Protein AF-A0A6L9ZGD5-F1 (afdb_monomer)

Secondary structure (DSSP, 8-state):
----TTS-----HHHHTTT---TTTTT-STT-----HHHHHHHHHHHH-TTT--------TT-------S-HHHHHHHHHHHHHHHTT-

Solvent-accessible surface area (backbone atoms only — not comparable to full-atom values): 6014 Å² total; per-residue (Å²): 134,91,70,71,90,87,56,94,80,84,80,62,60,80,67,48,63,75,71,56,85,59,59,66,32,71,32,73,45,87,97,40,76,49,47,66,53,66,56,58,51,49,52,50,41,27,70,77,33,65,92,76,44,76,87,82,91,78,90,68,94,85,78,77,83,86,84,79,67,98,44,70,66,60,48,52,53,48,52,56,60,49,51,61,51,64,78,72,108

Foldseek 3Di:
DPDPPPDPDDDDVVLLVVPDFDVQQVCVDPPRRRNPRVVVSLVVSCVVPVPPRDDDDDDDPDDDDDLDDPDPVVNVVVVVVVVVVVVVD

Mean predicted aligned error: 8.32 Å

Structure (mmCIF, N/CA/C/O backbone):
da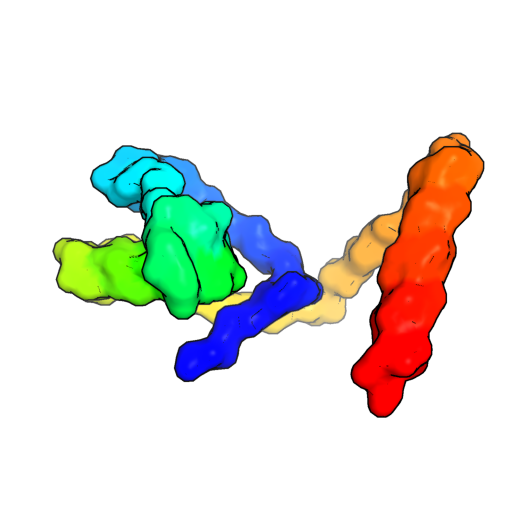ta_AF-A0A6L9ZGD5-F1
#
_entry.id   AF-A0A6L9ZGD5-F1
#
loop_
_atom_site.group_PDB
_atom_site.id
_atom_site.type_symbol
_atom_site.label_atom_id
_atom_site.label_alt_id
_atom_site.label_comp_id
_atom_site.label_asym_id
_atom_site.label_entity_id
_atom_site.label_seq_id
_atom_site.pdbx_PDB_ins_code
_atom_site.Cartn_x
_atom_site.Cartn_y
_atom_site.Cartn_z
_atom_site.occupancy
_atom_site.B_iso_or_equiv
_atom_site.auth_seq_id
_atom_site.auth_comp_id
_atom_site.auth_asym_id
_atom_site.auth_atom_id
_atom_site.pdbx_PDB_model_num
ATOM 1 N N . MET A 1 1 ? 3.756 -4.767 12.690 1.00 42.44 1 MET A N 1
ATOM 2 C CA . MET A 1 1 ? 2.813 -4.513 11.579 1.00 42.44 1 MET A CA 1
ATOM 3 C C . MET A 1 1 ? 3.386 -5.117 10.310 1.00 42.44 1 MET A C 1
ATOM 5 O O . MET A 1 1 ? 4.424 -4.662 9.853 1.00 42.44 1 MET A O 1
ATOM 9 N N . THR A 1 2 ? 2.767 -6.163 9.76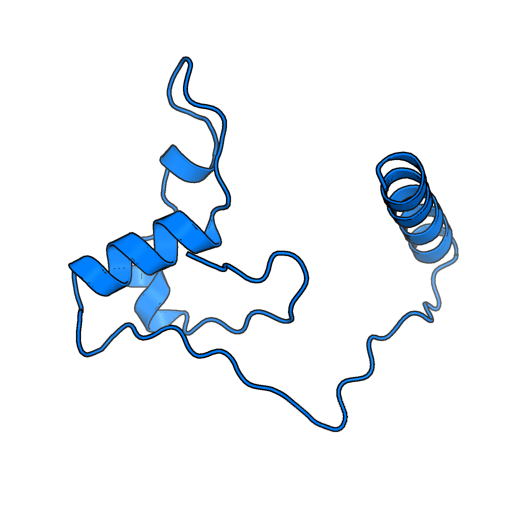9 1.00 43.69 2 THR A N 1
ATOM 10 C CA . THR A 1 2 ? 3.101 -6.710 8.447 1.00 43.69 2 THR A CA 1
ATOM 11 C C . THR A 1 2 ? 2.281 -5.958 7.402 1.00 43.69 2 THR A C 1
ATOM 13 O O . THR A 1 2 ? 1.147 -6.325 7.114 1.00 43.69 2 THR A O 1
ATOM 16 N N . SER A 1 3 ? 2.823 -4.857 6.876 1.00 43.50 3 SER A N 1
ATOM 17 C CA . SER A 1 3 ? 2.213 -4.184 5.726 1.00 43.50 3 SER A CA 1
ATOM 18 C C . SER A 1 3 ? 2.746 -4.815 4.443 1.00 43.50 3 SER A C 1
ATOM 20 O O . SER A 1 3 ? 3.966 -4.902 4.262 1.00 43.50 3 SER A O 1
ATOM 22 N N . PRO A 1 4 ? 1.872 -5.320 3.568 1.00 52.47 4 PRO A N 1
ATOM 23 C CA . PRO A 1 4 ? 2.313 -6.019 2.382 1.00 52.47 4 PRO A CA 1
ATOM 24 C C . PRO A 1 4 ? 2.796 -5.031 1.300 1.00 52.47 4 PRO A C 1
ATOM 26 O O . PRO A 1 4 ? 2.048 -4.512 0.483 1.00 52.47 4 PRO A O 1
ATOM 29 N N . TRP A 1 5 ? 4.108 -4.807 1.286 1.00 49.31 5 TRP A N 1
ATOM 30 C CA . TRP A 1 5 ? 4.842 -3.865 0.424 1.00 49.31 5 TRP A CA 1
ATOM 31 C C . TRP A 1 5 ? 4.775 -4.152 -1.099 1.00 49.31 5 TRP A C 1
ATOM 33 O O . TRP A 1 5 ? 5.044 -3.276 -1.915 1.00 49.31 5 TRP A O 1
ATOM 43 N N . ASN A 1 6 ? 4.395 -5.360 -1.531 1.00 60.53 6 ASN A N 1
ATOM 44 C CA . ASN A 1 6 ? 4.196 -5.710 -2.953 1.00 60.53 6 ASN A CA 1
ATOM 45 C C . ASN A 1 6 ? 2.863 -6.445 -3.182 1.00 60.53 6 ASN A C 1
ATOM 47 O O . ASN A 1 6 ? 2.799 -7.401 -3.955 1.00 60.53 6 ASN A O 1
ATOM 51 N N . THR A 1 7 ? 1.790 -6.046 -2.500 1.00 62.84 7 THR A N 1
ATOM 52 C CA . THR A 1 7 ? 0.451 -6.577 -2.805 1.00 62.84 7 THR A CA 1
ATOM 53 C C . THR A 1 7 ? -0.404 -5.576 -3.551 1.00 62.84 7 THR A C 1
ATOM 55 O O . THR A 1 7 ? -0.200 -4.370 -3.458 1.00 62.84 7 THR A O 1
ATOM 58 N N . LEU A 1 8 ? -1.408 -6.090 -4.259 1.00 76.62 8 LEU A N 1
ATOM 59 C CA . LEU A 1 8 ? -2.520 -5.284 -4.736 1.00 76.62 8 LEU A CA 1
ATOM 60 C C . LEU A 1 8 ? -3.229 -4.666 -3.522 1.00 76.62 8 LEU A C 1
ATOM 62 O O . LEU A 1 8 ? -3.933 -5.367 -2.797 1.00 76.62 8 LEU A O 1
ATOM 66 N N . ALA A 1 9 ? -3.021 -3.372 -3.290 1.00 81.88 9 ALA A N 1
ATOM 67 C CA . ALA A 1 9 ? -3.741 -2.625 -2.271 1.00 81.88 9 ALA A CA 1
ATOM 68 C C . ALA A 1 9 ? -4.992 -1.993 -2.891 1.00 81.88 9 ALA A C 1
ATOM 70 O O . ALA A 1 9 ? -4.913 -1.307 -3.910 1.00 81.88 9 ALA A O 1
ATOM 71 N N . LEU A 1 10 ? -6.148 -2.226 -2.269 1.00 85.19 10 LEU A N 1
ATOM 72 C CA . LEU A 1 10 ? -7.406 -1.575 -2.621 1.00 85.19 10 LEU A CA 1
ATOM 73 C C . LEU A 1 10 ? -7.843 -0.696 -1.458 1.00 85.19 10 LEU A C 1
ATOM 75 O O . LEU A 1 10 ? -7.973 -1.165 -0.327 1.00 85.19 10 LEU A O 1
ATOM 79 N N . TRP A 1 11 ? -8.087 0.574 -1.755 1.00 86.44 11 TRP A N 1
ATOM 80 C CA . TRP A 1 11 ? -8.409 1.578 -0.754 1.00 86.44 11 TRP A CA 1
ATOM 81 C C . TRP A 1 11 ? -9.850 2.049 -0.875 1.00 86.44 11 TRP A C 1
ATOM 83 O O . TRP A 1 11 ? -10.362 2.277 -1.969 1.00 86.44 11 TRP A O 1
ATOM 93 N N . ASN A 1 12 ? -10.494 2.261 0.271 1.00 89.44 12 ASN A N 1
ATOM 94 C CA . ASN A 1 12 ? -11.749 2.996 0.321 1.00 89.44 12 ASN A CA 1
ATOM 95 C C . ASN A 1 12 ? -11.435 4.499 0.377 1.00 89.44 12 ASN A C 1
ATOM 97 O O . ASN A 1 12 ? -11.019 5.006 1.420 1.00 89.44 12 ASN A O 1
ATOM 101 N N . LEU A 1 13 ? -11.637 5.197 -0.742 1.00 89.06 13 LEU A N 1
ATOM 102 C CA . LEU A 1 13 ? -11.293 6.617 -0.874 1.00 89.06 13 LEU A CA 1
ATOM 103 C C . LEU A 1 13 ? -12.069 7.512 0.100 1.00 89.06 13 LEU A C 1
ATOM 105 O O . LEU A 1 13 ? -11.502 8.457 0.636 1.00 89.06 13 LEU A O 1
ATOM 109 N N . SER A 1 14 ? -13.332 7.190 0.398 1.00 90.00 14 SER A N 1
ATOM 110 C CA . SER A 1 14 ? -14.128 7.952 1.368 1.00 90.00 14 SER A CA 1
ATOM 111 C C . SER A 1 14 ? -13.511 7.921 2.766 1.00 90.00 14 SER A C 1
ATOM 113 O O . SER A 1 14 ? -13.553 8.924 3.467 1.00 90.00 14 SER A O 1
ATOM 115 N N . LYS A 1 15 ? -12.904 6.793 3.162 1.00 88.88 15 LYS A N 1
ATOM 116 C CA . LYS A 1 15 ? -12.189 6.674 4.443 1.00 88.88 15 LYS A CA 1
ATOM 117 C C . LYS A 1 15 ? -10.818 7.345 4.399 1.00 88.88 15 LYS A C 1
ATOM 119 O O . LYS A 1 15 ? -10.449 8.009 5.358 1.00 88.88 15 LYS A O 1
ATOM 124 N N . LEU A 1 16 ? -10.083 7.204 3.293 1.00 86.50 16 LEU A N 1
ATOM 125 C CA . LEU A 1 16 ? -8.777 7.856 3.121 1.00 86.50 16 LEU A CA 1
ATOM 126 C C . LEU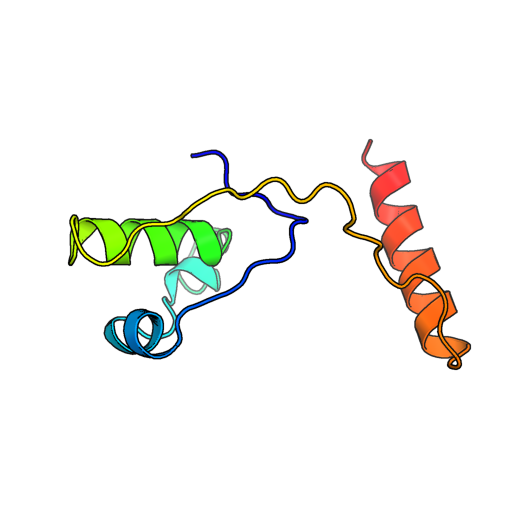 A 1 16 ? -8.871 9.386 3.163 1.00 86.50 16 LEU A C 1
ATOM 128 O O . LEU A 1 16 ? -8.015 10.043 3.752 1.00 86.50 16 LEU A O 1
ATOM 132 N N . ASN A 1 17 ? -9.932 9.952 2.589 1.00 87.00 17 ASN A N 1
ATOM 133 C CA . ASN A 1 17 ? -10.131 11.399 2.545 1.00 87.00 17 ASN A CA 1
ATOM 134 C C . ASN A 1 17 ? -10.328 12.041 3.926 1.00 87.00 17 ASN A C 1
ATOM 136 O O . ASN A 1 17 ? -10.246 13.259 4.027 1.00 87.00 17 ASN A O 1
ATOM 140 N N . ILE A 1 18 ? -10.559 11.256 4.984 1.00 87.50 18 ILE A N 1
ATOM 141 C CA . ILE A 1 18 ? -10.708 11.783 6.346 1.00 87.50 18 ILE A CA 1
ATOM 142 C C . ILE A 1 18 ? -9.388 12.371 6.859 1.00 87.50 18 ILE A C 1
ATOM 144 O O . ILE A 1 18 ? -9.387 13.407 7.517 1.00 87.50 18 ILE A O 1
ATOM 148 N N . THR A 1 19 ? -8.264 11.714 6.568 1.00 84.12 19 THR A N 1
ATOM 149 C CA . THR A 1 19 ? -6.939 12.127 7.058 1.00 84.12 19 THR A CA 1
ATOM 150 C C . THR A 1 19 ? -6.085 12.789 5.984 1.00 84.12 19 THR A C 1
ATOM 152 O O . THR A 1 19 ? -5.104 13.449 6.317 1.00 84.12 19 THR A O 1
ATOM 155 N N . GLY A 1 20 ? -6.431 12.612 4.705 1.00 78.62 20 GLY A N 1
ATOM 156 C CA . GLY A 1 20 ? -5.601 13.069 3.592 1.00 78.62 20 GLY A CA 1
ATOM 157 C C . GLY A 1 20 ? -4.227 12.384 3.570 1.00 78.62 20 GLY A C 1
ATOM 158 O O . GLY A 1 20 ? -4.048 11.305 4.139 1.00 78.62 20 GLY A O 1
ATOM 159 N N . PHE A 1 21 ? -3.255 13.012 2.903 1.00 71.50 21 PHE A N 1
ATOM 160 C CA . PHE A 1 21 ? -1.872 12.528 2.842 1.00 71.50 21 PHE A CA 1
ATOM 161 C C . PHE A 1 21 ? -1.072 12.988 4.064 1.00 71.50 21 PHE A C 1
ATOM 163 O O . PHE A 1 21 ? -0.994 14.181 4.361 1.00 71.50 21 PHE A O 1
ATOM 170 N N . LEU A 1 22 ? -0.443 12.043 4.764 1.00 77.12 22 LEU A N 1
ATOM 171 C CA . LEU A 1 22 ? 0.309 12.328 5.983 1.00 77.12 22 LEU A CA 1
ATOM 172 C C . LEU A 1 22 ? 1.746 12.740 5.657 1.00 77.12 22 LEU A C 1
ATOM 174 O O . LEU A 1 22 ? 2.533 11.922 5.202 1.00 77.12 22 LEU A O 1
ATOM 178 N N . GLY A 1 23 ? 2.146 13.971 5.987 1.00 69.38 23 GLY A N 1
ATOM 179 C CA . GLY A 1 23 ? 3.498 14.476 5.682 1.00 69.38 23 GLY A CA 1
ATOM 180 C C . GLY A 1 23 ? 4.662 13.652 6.267 1.00 69.38 23 GLY A C 1
ATOM 181 O O . GLY A 1 23 ? 5.773 13.695 5.738 1.00 69.38 23 GLY A O 1
ATOM 182 N N . ILE A 1 24 ? 4.412 12.853 7.314 1.00 73.31 24 ILE A N 1
ATOM 183 C CA . ILE A 1 24 ? 5.395 11.924 7.898 1.00 73.31 24 ILE A CA 1
ATOM 184 C C . ILE A 1 24 ? 5.795 10.794 6.936 1.00 73.31 24 ILE A C 1
ATOM 186 O O . ILE A 1 24 ? 6.909 10.281 7.018 1.00 73.31 24 ILE A O 1
ATOM 190 N N . SER A 1 25 ? 4.922 10.411 6.000 1.00 72.00 25 SER A N 1
ATOM 191 C CA . SER A 1 25 ? 5.240 9.372 5.019 1.00 72.00 25 SER A CA 1
ATOM 192 C C . SER A 1 25 ? 6.171 9.871 3.918 1.00 72.00 25 SER A C 1
ATOM 194 O O . SER A 1 25 ? 6.937 9.100 3.352 1.00 72.00 25 SER A O 1
ATOM 196 N N . SER A 1 26 ? 6.185 11.179 3.676 1.00 72.44 26 SER A N 1
ATOM 197 C CA . SER A 1 26 ? 6.994 11.805 2.631 1.00 72.44 26 SER A CA 1
ATOM 198 C C . SER A 1 26 ? 8.411 12.184 3.085 1.00 72.44 26 SER A C 1
ATOM 200 O O . SER A 1 26 ? 9.152 12.785 2.313 1.00 72.44 26 SER A O 1
ATOM 202 N N . GLY A 1 27 ? 8.806 11.858 4.325 1.00 73.81 27 GLY A N 1
ATOM 203 C CA . GLY A 1 27 ? 10.144 12.178 4.848 1.00 73.81 27 GLY A CA 1
ATOM 204 C C . GLY A 1 27 ? 10.406 13.681 4.958 1.00 73.81 27 GLY A C 1
ATOM 205 O O . GLY A 1 27 ? 11.545 14.125 4.864 1.00 73.81 27 GLY A O 1
ATOM 206 N N . LEU A 1 28 ? 9.339 14.470 5.115 1.00 76.88 28 LEU A N 1
ATOM 207 C CA . LEU A 1 28 ? 9.400 15.934 5.195 1.00 76.88 28 LEU A CA 1
ATOM 208 C C . LEU A 1 2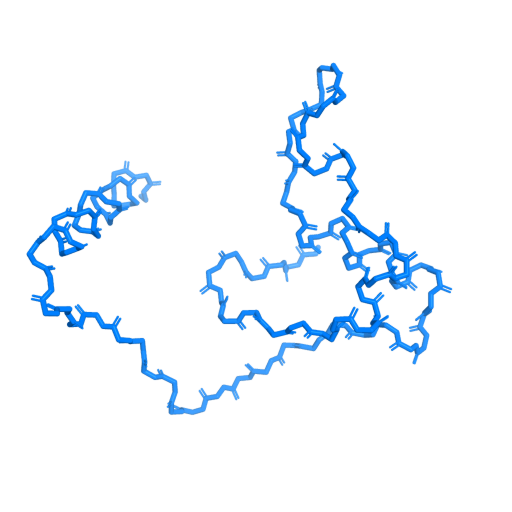8 ? 9.866 16.432 6.569 1.00 76.88 28 LEU A C 1
ATOM 210 O O . LEU A 1 28 ? 10.132 17.619 6.745 1.00 76.88 28 LEU A O 1
ATOM 214 N N . ILE A 1 29 ? 9.949 15.533 7.550 1.00 79.31 29 ILE A N 1
ATOM 215 C CA . ILE A 1 29 ? 10.448 15.831 8.887 1.00 79.31 29 ILE A CA 1
ATOM 216 C C . ILE A 1 29 ? 11.958 15.606 8.879 1.00 79.31 29 ILE A C 1
ATOM 218 O O . ILE A 1 29 ? 12.435 14.524 8.537 1.00 79.31 29 ILE A O 1
ATOM 222 N N . LYS A 1 30 ? 12.708 16.641 9.266 1.00 81.81 30 LYS A N 1
ATOM 223 C CA . LYS A 1 30 ? 14.167 16.588 9.362 1.00 81.81 30 LYS A CA 1
ATOM 224 C C . LYS A 1 30 ? 14.598 15.383 10.210 1.00 81.81 30 LYS A C 1
ATOM 226 O O . LYS A 1 30 ? 14.047 15.161 11.284 1.00 81.81 30 LYS A O 1
ATOM 231 N N . ASP A 1 31 ? 15.565 14.622 9.704 1.00 82.06 31 ASP A N 1
ATOM 232 C CA . ASP A 1 31 ? 16.158 13.441 10.351 1.00 82.06 31 ASP A CA 1
ATOM 233 C C . ASP A 1 31 ? 15.202 12.246 10.558 1.00 82.06 31 ASP A C 1
ATOM 235 O O . ASP A 1 31 ? 15.591 11.231 11.136 1.00 82.06 31 ASP A O 1
ATOM 239 N N . VAL A 1 32 ? 13.977 12.311 10.023 1.00 74.50 32 VAL A N 1
ATOM 240 C CA . VAL A 1 32 ? 13.044 11.182 9.983 1.00 74.50 32 VAL A CA 1
ATOM 241 C C . VAL A 1 32 ? 12.934 10.704 8.535 1.00 74.50 32 VAL A C 1
ATOM 243 O O . VAL A 1 32 ? 12.329 11.391 7.707 1.00 74.50 32 VAL A O 1
ATOM 246 N N . PRO A 1 33 ? 13.507 9.538 8.187 1.00 68.94 33 PRO A N 1
ATOM 247 C CA . PRO A 1 33 ? 13.361 9.006 6.842 1.00 68.94 33 PRO A CA 1
ATOM 248 C C . PRO A 1 33 ? 11.879 8.775 6.538 1.00 68.94 33 PRO A C 1
ATOM 250 O O . PRO A 1 33 ? 11.128 8.295 7.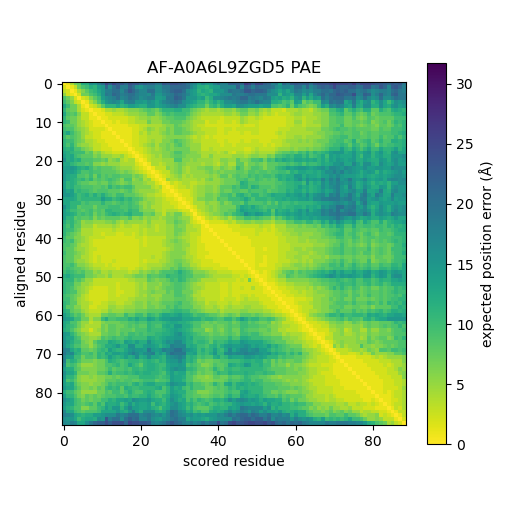390 1.00 68.94 33 PRO A O 1
ATOM 25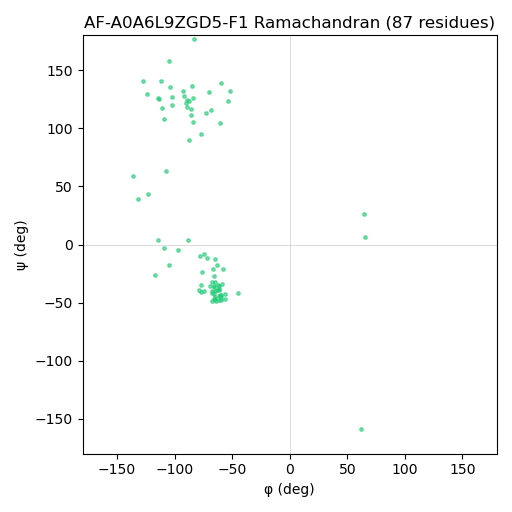3 N N . GLY A 1 34 ? 11.466 9.111 5.314 1.00 69.25 34 GLY A N 1
ATOM 254 C CA . GLY A 1 34 ? 10.110 8.838 4.847 1.00 69.25 34 GLY A CA 1
ATOM 255 C C . GLY A 1 34 ? 9.772 7.360 5.018 1.00 69.25 34 GLY A C 1
ATOM 256 O O . GLY A 1 34 ? 10.508 6.484 4.558 1.00 69.25 34 GLY A O 1
ATOM 257 N N . GLY A 1 35 ? 8.690 7.099 5.747 1.00 68.25 35 GLY A N 1
ATOM 258 C CA . GLY A 1 35 ? 8.196 5.753 6.002 1.00 68.25 35 GLY A CA 1
ATOM 259 C C . GLY A 1 35 ? 7.329 5.215 4.864 1.00 68.25 35 GLY A C 1
ATOM 260 O O . GLY A 1 35 ? 7.011 5.904 3.901 1.00 68.25 35 GLY A O 1
ATOM 261 N N . MET A 1 36 ? 6.896 3.963 5.004 1.00 73.38 36 MET A N 1
ATOM 262 C CA . MET A 1 36 ? 5.879 3.374 4.130 1.00 73.38 36 MET A CA 1
ATOM 263 C C . MET A 1 36 ? 4.526 4.051 4.386 1.00 73.38 36 MET A C 1
ATOM 265 O O . MET A 1 36 ? 3.988 3.941 5.492 1.00 73.38 36 MET A O 1
ATOM 269 N N . GLU A 1 37 ? 3.990 4.745 3.379 1.00 78.50 37 GLU A N 1
ATOM 270 C CA . GLU A 1 37 ? 2.792 5.588 3.507 1.00 78.50 37 GLU A CA 1
ATOM 271 C C . GLU A 1 37 ? 1.566 4.809 3.988 1.00 78.50 37 GLU A C 1
ATOM 273 O O . GLU A 1 37 ? 0.745 5.311 4.757 1.00 78.50 37 GLU A O 1
ATOM 278 N N . GLU A 1 38 ? 1.464 3.548 3.584 1.00 80.12 38 GLU A N 1
ATOM 279 C CA . GLU A 1 38 ? 0.355 2.672 3.923 1.00 80.12 38 GLU A CA 1
ATOM 280 C C . GLU A 1 38 ? 0.288 2.385 5.426 1.00 80.12 38 GLU A C 1
ATOM 282 O O . GLU A 1 38 ? -0.799 2.372 6.002 1.00 80.12 38 GLU A O 1
ATOM 287 N N . VAL A 1 39 ? 1.437 2.188 6.084 1.00 81.56 39 VAL A N 1
ATOM 288 C CA . VAL A 1 39 ? 1.500 1.836 7.514 1.00 81.56 39 VAL A CA 1
ATOM 289 C C . VAL A 1 39 ? 1.014 2.996 8.369 1.00 81.56 39 VAL A C 1
ATOM 291 O O . VAL A 1 39 ? 0.184 2.810 9.258 1.00 81.56 39 VAL A O 1
ATOM 294 N N . THR A 1 40 ? 1.523 4.195 8.095 1.00 84.12 40 THR A N 1
AT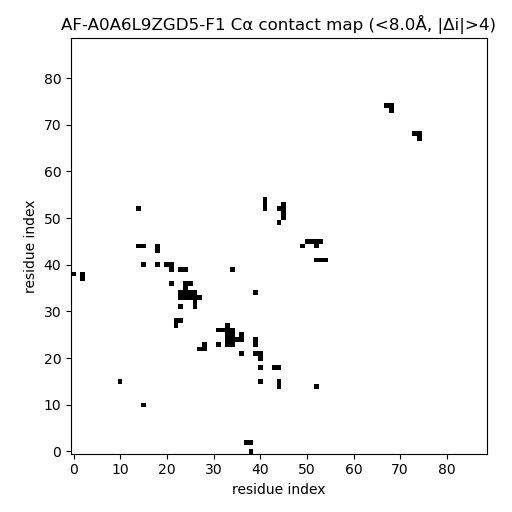OM 295 C CA . THR A 1 40 ? 1.167 5.400 8.848 1.00 84.12 40 THR A CA 1
ATOM 296 C C . THR A 1 40 ? -0.299 5.759 8.628 1.00 84.12 40 THR A C 1
ATOM 298 O O . THR A 1 40 ? -1.011 6.035 9.593 1.00 84.12 40 THR A O 1
ATOM 301 N N . THR A 1 41 ? -0.776 5.661 7.385 1.00 86.25 41 THR A N 1
ATOM 302 C CA . THR A 1 41 ? -2.171 5.938 7.021 1.00 86.25 41 THR A CA 1
ATOM 303 C C . THR A 1 41 ? -3.141 4.962 7.688 1.00 86.25 41 THR A C 1
ATOM 305 O O . THR A 1 41 ? -4.109 5.390 8.318 1.00 86.25 41 THR A O 1
ATOM 308 N N . ILE A 1 42 ? -2.873 3.652 7.612 1.00 87.06 42 ILE A N 1
ATOM 309 C CA . ILE A 1 42 ? -3.707 2.628 8.259 1.00 87.06 42 ILE A CA 1
ATOM 310 C C . ILE A 1 42 ? -3.714 2.824 9.775 1.00 87.06 42 ILE A C 1
ATOM 312 O O . ILE A 1 42 ? -4.787 2.834 10.374 1.00 87.06 42 ILE A O 1
ATOM 316 N N . SER A 1 43 ? -2.540 3.013 10.387 1.00 88.31 43 SER A N 1
ATOM 317 C CA . SER A 1 43 ? -2.418 3.165 11.839 1.00 88.31 43 SER A CA 1
ATOM 318 C C . SER A 1 43 ? -3.218 4.362 12.350 1.00 88.31 43 SER A C 1
ATOM 320 O O . SER A 1 43 ? -3.944 4.236 13.335 1.00 88.31 43 SER A O 1
ATOM 322 N N . LEU A 1 44 ? -3.126 5.511 11.673 1.00 89.56 44 LEU A N 1
ATOM 323 C CA . LEU A 1 44 ? -3.867 6.705 12.070 1.00 89.56 44 LEU A CA 1
ATOM 324 C C . LEU A 1 44 ? -5.378 6.508 11.915 1.00 89.56 44 LEU A C 1
ATOM 326 O O . LEU A 1 44 ? -6.139 6.807 12.834 1.00 89.56 44 LEU A O 1
ATOM 330 N N . LEU A 1 45 ? -5.824 5.976 10.774 1.00 90.75 45 LEU A N 1
ATOM 331 C CA . LEU A 1 45 ? -7.247 5.742 10.535 1.00 90.75 45 LEU A CA 1
ATOM 332 C C . LEU A 1 45 ? -7.833 4.731 11.526 1.00 90.75 45 LEU A C 1
ATOM 334 O O . LEU A 1 45 ? -8.940 4.937 12.015 1.00 90.75 45 LEU A O 1
ATOM 338 N N . GLN A 1 46 ? -7.092 3.675 11.868 1.00 92.00 46 GLN A N 1
ATOM 339 C CA . GLN A 1 46 ? -7.494 2.717 12.898 1.00 92.00 46 GLN A CA 1
ATOM 340 C C . GLN A 1 46 ? -7.546 3.351 14.286 1.00 92.00 46 GLN A C 1
ATOM 342 O O . GLN A 1 46 ? -8.437 3.022 15.061 1.00 92.00 46 GLN A O 1
ATOM 347 N N . GLN A 1 47 ? -6.643 4.277 14.605 1.00 92.19 47 GLN A N 1
ATOM 348 C CA .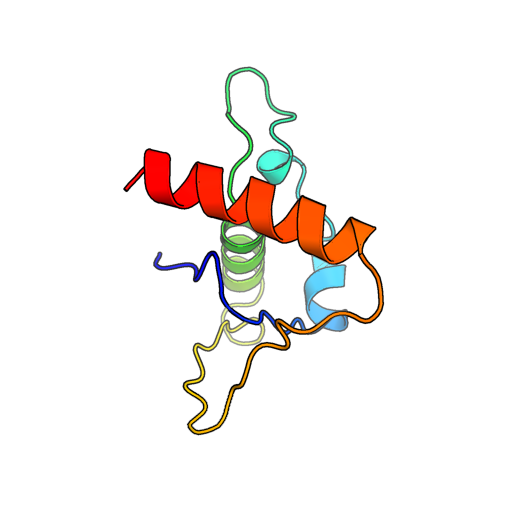 GLN A 1 47 ? -6.681 4.989 15.878 1.00 92.19 47 GLN A CA 1
ATOM 349 C C . GLN A 1 47 ? -7.904 5.913 15.985 1.00 92.19 47 GLN A C 1
ATOM 351 O O . GLN A 1 47 ? -8.547 5.940 17.032 1.00 92.19 47 GLN A O 1
ATOM 356 N N . LEU A 1 48 ? -8.252 6.624 14.908 1.00 92.06 48 LEU A N 1
ATOM 357 C CA . LEU A 1 48 ? -9.399 7.541 14.866 1.00 92.06 48 LEU A CA 1
ATOM 358 C C . LEU A 1 48 ? -10.749 6.812 14.738 1.00 92.06 48 LEU A C 1
ATOM 360 O O . LEU A 1 48 ? -11.748 7.251 15.301 1.00 92.06 48 LEU A O 1
ATOM 364 N N . TYR A 1 49 ? -10.785 5.693 14.010 1.00 91.75 49 TYR A N 1
ATOM 365 C CA . TYR A 1 49 ? -12.006 4.970 13.641 1.00 91.75 49 TYR A CA 1
ATOM 366 C C . TYR A 1 49 ? -11.850 3.455 13.824 1.00 91.75 49 TYR A C 1
ATOM 368 O O . TYR A 1 49 ? -12.044 2.677 12.885 1.00 91.75 49 TYR A O 1
ATOM 376 N N . GLN A 1 50 ? -11.546 3.026 15.050 1.00 86.38 50 GLN A N 1
ATOM 377 C CA . GLN A 1 50 ? -11.203 1.638 15.416 1.00 86.38 50 GLN A CA 1
ATOM 378 C C . GLN A 1 50 ? -12.121 0.566 14.801 1.00 86.38 50 GLN A C 1
ATOM 380 O O . GLN A 1 50 ? -11.641 -0.438 14.275 1.00 86.38 50 GLN A O 1
ATOM 385 N N . ASN A 1 51 ? -13.436 0.807 14.780 1.00 87.31 51 ASN A N 1
ATOM 386 C CA . ASN A 1 51 ? -14.422 -0.159 14.280 1.00 87.31 51 ASN A CA 1
ATOM 387 C C . ASN A 1 51 ? -14.860 0.072 12.825 1.00 87.31 51 ASN A C 1
ATOM 389 O O . ASN A 1 51 ? -15.619 -0.727 12.281 1.00 87.31 51 ASN A O 1
ATOM 393 N N . GLN A 1 52 ? -14.406 1.148 12.179 1.00 88.06 52 GLN A N 1
ATOM 394 C CA . GLN A 1 52 ? -14.847 1.513 10.828 1.00 88.06 52 GLN A CA 1
ATOM 395 C C . GLN A 1 52 ? -13.705 1.490 9.808 1.00 88.06 52 GLN A C 1
ATOM 397 O O . GLN A 1 52 ? -13.952 1.230 8.630 1.00 88.06 52 GLN A O 1
ATOM 402 N N . ALA A 1 53 ? -12.453 1.690 10.221 1.00 90.00 53 ALA A N 1
ATOM 403 C CA . ALA A 1 53 ? -11.289 1.744 9.340 1.00 90.00 53 ALA A CA 1
ATOM 404 C C . ALA A 1 53 ? -10.396 0.500 9.469 1.00 90.00 53 ALA A C 1
ATOM 406 O O . ALA A 1 53 ? -9.244 0.572 9.876 1.00 90.00 53 ALA A O 1
ATOM 407 N N . GLN A 1 54 ? -10.928 -0.670 9.116 1.00 89.44 54 GLN A N 1
ATOM 408 C CA . GLN A 1 54 ? -10.170 -1.924 9.155 1.00 89.44 54 GLN A CA 1
ATOM 409 C C . GLN A 1 54 ? -9.349 -2.148 7.879 1.00 89.44 54 GLN A C 1
ATOM 411 O O . GLN A 1 54 ? -9.873 -2.013 6.772 1.00 89.44 54 GLN A O 1
ATOM 416 N N . ALA A 1 55 ? -8.101 -2.594 8.037 1.00 87.88 55 ALA A N 1
ATOM 417 C CA . ALA A 1 55 ? -7.307 -3.189 6.966 1.00 87.88 55 ALA A CA 1
ATOM 418 C C . ALA A 1 55 ? -7.479 -4.715 6.982 1.00 87.88 55 ALA A C 1
ATOM 420 O O . ALA A 1 55 ? -7.389 -5.343 8.038 1.00 87.88 55 ALA A O 1
ATOM 421 N N . LYS A 1 56 ? -7.742 -5.318 5.819 1.00 87.88 56 LYS A N 1
ATOM 422 C CA . LYS A 1 56 ? -7.961 -6.765 5.681 1.00 87.88 56 LYS A CA 1
ATOM 423 C C . LYS A 1 56 ? -6.985 -7.339 4.664 1.00 87.88 56 LYS A C 1
ATOM 425 O O . LYS A 1 56 ? -6.892 -6.831 3.550 1.00 87.88 56 LYS A O 1
ATOM 430 N N . LEU A 1 57 ? -6.294 -8.414 5.039 1.00 86.56 57 LEU A N 1
ATOM 431 C CA . LEU A 1 57 ? -5.476 -9.193 4.117 1.00 86.56 57 LEU A CA 1
ATOM 432 C C . LEU A 1 57 ? -6.343 -10.285 3.493 1.00 86.56 57 LEU A C 1
ATOM 434 O O . LEU A 1 57 ? -6.867 -11.144 4.199 1.00 86.56 57 LEU A O 1
ATOM 438 N N . VAL A 1 58 ? -6.491 -10.245 2.172 1.00 86.44 58 VAL A N 1
ATOM 439 C CA . VAL A 1 58 ? -7.296 -11.213 1.423 1.00 86.44 58 VAL A CA 1
ATOM 440 C C . VAL A 1 58 ? -6.375 -12.044 0.542 1.00 86.44 58 VAL A C 1
ATOM 442 O O . VAL A 1 58 ? -5.609 -11.502 -0.253 1.00 86.44 58 VAL A O 1
ATOM 445 N N . LYS A 1 59 ? -6.455 -13.370 0.677 1.00 85.44 59 LYS A N 1
ATOM 446 C CA . LYS A 1 59 ? -5.790 -14.306 -0.230 1.00 85.44 59 LYS A CA 1
ATOM 447 C C . LYS A 1 59 ? -6.743 -14.628 -1.375 1.00 85.44 59 LYS A C 1
ATOM 449 O O . LYS A 1 59 ? -7.838 -15.124 -1.138 1.00 85.44 59 LYS A O 1
ATOM 454 N N . LEU A 1 60 ? -6.315 -14.354 -2.599 1.00 85.31 60 LEU A N 1
ATOM 455 C CA . LEU A 1 60 ? -7.053 -14.703 -3.810 1.00 85.31 60 LEU A CA 1
ATOM 456 C C . LEU A 1 60 ? -6.386 -15.923 -4.450 1.00 85.31 60 LEU A C 1
ATOM 458 O O . LEU A 1 60 ? -5.158 -15.974 -4.523 1.00 85.31 60 LEU A O 1
ATOM 462 N N . SER A 1 61 ? -7.179 -16.906 -4.878 1.00 85.75 61 SER A N 1
ATOM 463 C CA . SER A 1 61 ? -6.681 -18.124 -5.535 1.00 85.75 61 SER A CA 1
ATOM 464 C C . SER A 1 61 ? -6.114 -17.840 -6.926 1.00 85.75 61 SER A C 1
ATOM 466 O O . SER A 1 61 ? -5.101 -18.419 -7.302 1.00 85.75 61 SER A O 1
ATOM 468 N N . ASP A 1 62 ? -6.719 -16.895 -7.649 1.00 84.44 62 ASP A N 1
ATOM 469 C CA . ASP A 1 62 ? -6.493 -16.695 -9.085 1.00 84.44 62 ASP A CA 1
ATOM 470 C C . ASP A 1 62 ? -6.010 -15.278 -9.427 1.00 84.44 62 ASP A C 1
ATOM 472 O O . ASP A 1 62 ? -6.456 -14.654 -10.390 1.00 84.44 62 ASP A O 1
ATOM 476 N N . LEU A 1 63 ? -5.074 -14.739 -8.640 1.00 81.50 63 LEU A N 1
ATOM 477 C CA . LEU A 1 63 ? -4.438 -13.458 -8.953 1.00 81.50 63 LEU A CA 1
ATOM 478 C C . LEU A 1 63 ? -3.240 -13.666 -9.895 1.00 81.50 63 LEU A C 1
ATOM 480 O O . LEU A 1 63 ? -2.201 -14.185 -9.488 1.00 81.50 63 LEU A O 1
ATOM 484 N N . LYS A 1 64 ? -3.356 -13.201 -11.142 1.00 81.62 64 LYS A N 1
ATOM 485 C CA . LYS A 1 64 ? -2.247 -13.170 -12.108 1.00 81.62 64 LYS A CA 1
ATOM 486 C C . LYS A 1 64 ? -1.836 -11.728 -12.380 1.00 81.62 64 LYS A C 1
ATOM 488 O O . LYS A 1 64 ? -2.621 -10.938 -12.897 1.00 81.62 64 LYS A O 1
ATOM 493 N N . TRP A 1 65 ? -0.595 -11.385 -12.046 1.00 79.06 65 TRP A N 1
ATOM 494 C CA . TRP A 1 65 ? -0.023 -10.095 -12.423 1.00 79.06 65 TRP A CA 1
ATOM 495 C C . TRP A 1 65 ? 0.230 -10.058 -13.927 1.00 79.06 65 TRP A C 1
ATOM 497 O O . TRP A 1 65 ? 0.846 -10.968 -14.479 1.00 79.06 65 TRP A O 1
ATOM 507 N N . ILE A 1 66 ? -0.207 -8.987 -14.587 1.00 81.38 66 ILE A N 1
ATOM 508 C CA . ILE A 1 66 ? 0.122 -8.756 -15.992 1.00 81.38 66 ILE A CA 1
ATOM 509 C C . ILE A 1 66 ? 1.592 -8.340 -16.073 1.00 81.38 66 ILE A C 1
ATOM 511 O O . ILE A 1 66 ? 1.975 -7.268 -15.598 1.00 81.38 66 ILE A O 1
ATOM 515 N N . THR A 1 67 ? 2.410 -9.200 -16.673 1.00 78.44 67 THR A N 1
ATOM 516 C CA . THR A 1 67 ? 3.844 -8.969 -16.912 1.00 78.44 67 THR A CA 1
ATOM 517 C C . THR A 1 67 ? 4.190 -8.877 -18.398 1.00 78.44 67 THR A C 1
ATOM 519 O O . THR A 1 67 ? 5.356 -8.743 -18.765 1.00 78.44 67 THR A O 1
ATOM 522 N N . THR A 1 68 ? 3.177 -8.926 -19.261 1.00 81.88 68 THR A N 1
ATOM 523 C CA . THR A 1 68 ? 3.291 -8.672 -20.694 1.00 81.88 68 THR A CA 1
ATOM 524 C C . THR A 1 68 ? 2.776 -7.268 -20.988 1.00 81.88 68 THR A C 1
ATOM 526 O O . THR A 1 68 ? 1.679 -6.886 -20.584 1.00 81.88 68 THR A O 1
ATOM 529 N N . TRP A 1 69 ? 3.592 -6.467 -21.669 1.00 83.81 69 TRP A N 1
ATOM 530 C CA . TRP A 1 69 ? 3.239 -5.103 -22.054 1.00 83.81 69 TRP A CA 1
ATOM 531 C C . TRP A 1 69 ? 3.462 -4.930 -23.547 1.00 83.81 69 TRP A C 1
ATOM 533 O O . TRP A 1 69 ? 4.477 -5.373 -24.075 1.00 83.81 69 TRP A O 1
ATOM 543 N N . ASN A 1 70 ? 2.561 -4.203 -24.203 1.00 85.94 70 ASN A N 1
ATOM 544 C CA . ASN A 1 70 ? 2.705 -3.857 -25.620 1.00 85.94 70 ASN A CA 1
ATOM 545 C C . ASN A 1 70 ? 3.764 -2.758 -25.853 1.00 85.94 70 ASN A C 1
ATOM 547 O O . ASN A 1 70 ? 4.107 -2.459 -26.990 1.00 85.94 70 ASN A O 1
ATOM 551 N N . SER A 1 71 ? 4.286 -2.148 -24.781 1.00 88.88 71 SER A N 1
ATOM 552 C CA . SER A 1 71 ? 5.325 -1.116 -24.831 1.00 88.88 71 SER A CA 1
ATOM 553 C C . SER A 1 71 ? 6.688 -1.697 -24.462 1.00 88.88 71 SER A C 1
ATOM 555 O O . SER A 1 71 ? 6.913 -2.148 -23.333 1.00 88.88 71 SER A O 1
ATOM 557 N N . GLN A 1 72 ? 7.627 -1.607 -25.402 1.00 89.06 72 GLN A N 1
ATOM 558 C CA . GLN A 1 72 ? 9.008 -2.046 -25.208 1.00 89.06 72 GLN A CA 1
ATOM 559 C C . GLN A 1 72 ? 9.737 -1.216 -24.135 1.00 89.06 72 GLN A C 1
ATOM 561 O O . GLN A 1 72 ? 10.564 -1.740 -23.389 1.00 89.06 72 GLN A O 1
ATOM 566 N N . GLU A 1 73 ? 9.402 0.070 -24.001 1.00 89.81 73 GLU A N 1
ATOM 567 C CA . GLU A 1 73 ? 9.940 0.943 -22.950 1.00 89.81 73 GLU A CA 1
ATOM 568 C C . GLU A 1 73 ? 9.507 0.479 -21.560 1.00 89.81 73 GLU A C 1
ATOM 570 O O . GLU A 1 73 ? 10.332 0.357 -20.648 1.00 89.81 73 GLU A O 1
ATOM 575 N N . ARG A 1 74 ? 8.218 0.142 -21.404 1.00 84.31 74 ARG A N 1
ATOM 576 C CA . ARG A 1 74 ? 7.684 -0.375 -20.141 1.00 84.31 74 ARG A CA 1
ATOM 577 C C . ARG A 1 74 ? 8.361 -1.685 -19.749 1.00 84.31 74 ARG A C 1
ATOM 579 O O . ARG A 1 74 ? 8.681 -1.876 -18.575 1.00 84.31 74 ARG A O 1
ATOM 586 N N . GLN A 1 75 ? 8.624 -2.547 -20.728 1.00 86.25 75 GLN A N 1
ATOM 587 C CA . GLN A 1 75 ? 9.319 -3.811 -20.517 1.00 86.25 75 GLN A CA 1
ATOM 588 C C . GLN A 1 75 ? 10.769 -3.600 -20.051 1.00 86.25 75 GLN A C 1
ATOM 590 O O . GLN A 1 75 ? 11.174 -4.191 -19.048 1.00 86.25 75 GLN A O 1
ATOM 595 N N . LYS A 1 76 ? 11.529 -2.701 -20.696 1.00 88.62 76 LYS A N 1
ATOM 596 C CA . LYS A 1 76 ? 12.900 -2.343 -20.277 1.00 88.62 76 LYS A CA 1
ATOM 597 C C . LYS A 1 76 ? 12.936 -1.760 -18.861 1.00 88.62 76 LYS A C 1
ATOM 599 O O . LYS A 1 76 ? 13.781 -2.144 -18.050 1.00 88.62 76 LYS A O 1
ATOM 604 N N . TYR A 1 77 ? 12.002 -0.864 -18.534 1.00 85.12 77 TYR A N 1
ATOM 605 C CA . TYR A 1 77 ? 11.895 -0.293 -17.188 1.00 85.12 77 TYR A CA 1
ATOM 606 C C . TYR A 1 77 ? 11.618 -1.372 -16.134 1.00 85.12 77 TYR A C 1
ATOM 608 O O . TYR A 1 77 ? 12.261 -1.397 -15.082 1.00 85.12 77 TYR A O 1
ATOM 616 N N . HIS A 1 78 ? 10.694 -2.293 -16.426 1.00 84.62 78 HIS A N 1
ATOM 617 C CA . HIS A 1 78 ? 10.397 -3.415 -15.541 1.00 84.62 78 HIS A CA 1
ATOM 618 C C . HIS A 1 78 ? 11.629 -4.299 -15.310 1.00 84.62 78 HIS A C 1
ATOM 620 O O . HIS A 1 78 ? 11.962 -4.571 -14.158 1.00 84.62 78 HIS A O 1
ATOM 626 N N . GLN A 1 79 ? 12.349 -4.681 -16.370 1.00 86.00 79 GLN A N 1
ATOM 627 C CA . GLN A 1 79 ? 13.577 -5.480 -16.271 1.00 86.00 79 GLN A CA 1
ATOM 628 C C . GLN A 1 79 ? 14.624 -4.809 -15.375 1.00 86.00 79 GLN A C 1
ATOM 630 O O . GLN A 1 79 ? 15.141 -5.444 -14.456 1.00 86.00 79 GLN A O 1
ATOM 635 N N . LYS A 1 80 ? 14.876 -3.505 -15.565 1.00 86.38 80 LYS A N 1
ATOM 636 C CA . LYS A 1 80 ? 15.799 -2.738 -14.714 1.00 86.38 80 LYS A CA 1
ATOM 637 C C . LYS A 1 80 ? 15.354 -2.740 -13.249 1.00 86.38 80 LYS A C 1
ATOM 639 O O . LYS A 1 80 ? 16.177 -2.936 -12.359 1.00 86.38 80 LYS A O 1
ATOM 644 N N . LYS A 1 81 ? 14.054 -2.552 -12.989 1.00 83.06 81 LYS A N 1
ATOM 645 C CA . LYS A 1 81 ? 13.484 -2.562 -11.631 1.00 83.06 81 LYS A CA 1
ATOM 646 C C . LYS A 1 81 ? 13.546 -3.945 -10.974 1.00 83.06 81 LYS A C 1
ATOM 648 O O . LYS A 1 81 ? 13.673 -4.023 -9.758 1.00 83.06 81 LYS A O 1
ATOM 653 N N . MET A 1 82 ? 13.437 -5.024 -11.745 1.00 83.94 82 MET A N 1
ATOM 654 C CA . MET A 1 82 ? 13.579 -6.388 -11.228 1.00 83.94 82 MET A CA 1
ATOM 655 C C . MET A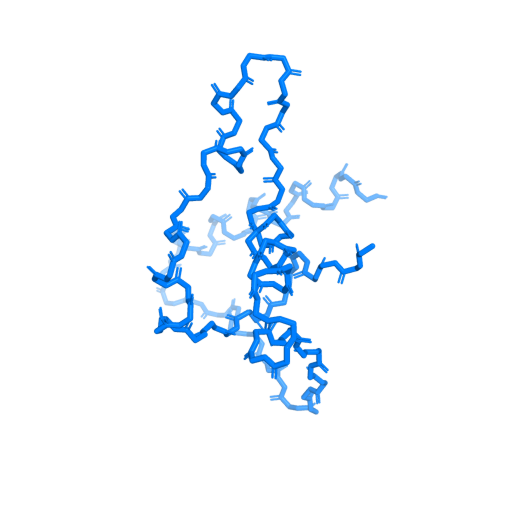 1 82 ? 15.039 -6.732 -10.934 1.00 83.94 82 MET A C 1
ATOM 657 O O . MET A 1 82 ? 15.319 -7.304 -9.884 1.00 83.94 82 MET A O 1
ATOM 661 N N . LEU A 1 83 ? 15.977 -6.315 -11.790 1.00 85.00 83 LEU A N 1
ATOM 662 C CA . LEU A 1 83 ? 17.410 -6.542 -11.588 1.00 85.00 83 LEU A CA 1
ATOM 663 C C . LEU A 1 83 ? 17.901 -5.974 -10.247 1.00 85.00 83 LEU A C 1
ATOM 665 O O . LEU A 1 83 ? 18.615 -6.647 -9.510 1.00 85.00 83 LEU A O 1
ATOM 669 N N . THR A 1 84 ? 17.461 -4.767 -9.879 1.00 76.88 84 THR A N 1
ATOM 670 C CA . THR A 1 84 ? 17.842 -4.154 -8.595 1.00 76.88 84 THR A CA 1
ATOM 671 C C . THR A 1 84 ? 17.285 -4.888 -7.376 1.00 76.88 84 THR A C 1
ATOM 673 O O . THR A 1 84 ? 17.837 -4.734 -6.290 1.00 76.88 84 THR A O 1
ATOM 676 N N . LYS A 1 85 ? 16.214 -5.680 -7.529 1.00 76.75 85 LYS A N 1
ATOM 677 C CA . LYS A 1 85 ? 15.668 -6.522 -6.454 1.00 76.75 85 LYS A CA 1
ATOM 678 C C . LYS A 1 85 ? 16.481 -7.803 -6.274 1.00 76.75 85 LYS A C 1
ATOM 680 O O . LYS A 1 85 ? 16.724 -8.177 -5.137 1.00 76.75 85 LYS A O 1
ATOM 685 N N . PHE A 1 86 ? 16.935 -8.426 -7.364 1.00 73.31 86 PHE A N 1
ATOM 686 C CA . PHE A 1 86 ? 17.794 -9.615 -7.297 1.00 73.31 86 PHE A CA 1
ATOM 687 C C . PHE A 1 86 ? 19.162 -9.320 -6.685 1.00 73.31 86 PHE A C 1
ATOM 689 O O . PHE A 1 86 ? 19.675 -10.131 -5.935 1.00 73.31 86 PHE A O 1
ATOM 696 N N . LEU A 1 87 ? 19.727 -8.141 -6.954 1.00 70.50 87 LEU A N 1
ATOM 697 C CA . LEU A 1 87 ? 21.017 -7.728 -6.387 1.00 70.50 87 LEU A CA 1
ATOM 698 C C . LEU A 1 87 ? 20.964 -7.397 -4.884 1.00 70.50 87 LEU A C 1
ATOM 700 O O . LEU A 1 87 ? 22.004 -7.169 -4.277 1.00 70.50 87 LEU A O 1
ATOM 704 N N . ARG A 1 88 ? 19.762 -7.284 -4.307 1.00 58.06 88 ARG A N 1
ATOM 705 C CA . ARG A 1 88 ? 19.534 -6.950 -2.891 1.00 58.06 88 ARG A CA 1
ATOM 706 C C . ARG A 1 88 ? 19.011 -8.138 -2.073 1.00 58.06 88 ARG A C 1
ATOM 708 O O . ARG A 1 88 ? 18.770 -7.955 -0.882 1.00 58.06 88 ARG A O 1
ATOM 715 N N . ALA A 1 89 ? 18.771 -9.278 -2.718 1.00 50.72 89 ALA A N 1
ATOM 716 C CA . ALA A 1 89 ? 18.361 -10.532 -2.090 1.00 50.72 89 ALA A CA 1
ATOM 717 C C . ALA A 1 89 ? 19.598 -11.381 -1.789 1.00 50.72 89 ALA A C 1
ATOM 719 O O . ALA A 1 89 ? 19.580 -12.052 -0.737 1.00 50.72 89 ALA A O 1
#

Radius of gyration: 16.75 Å; Cα contacts (8 Å, |Δi|>4): 48; chains: 1; bounding box: 36×35×42 Å

pLDDT: mean 79.73, std 11.44, range [42.44, 92.19]

Sequence (89 aa):
MTSPWNTLALWNLSKLNITGFLGISSGLIKDVPGGMEEVTTISLLQQLYQNQAQAKLVKLSDLKWITTWNSQERQKYHQKKMLTKFLRA